Protein AF-A0A9P2S067-F1 (afdb_monomer_lite)

Secondary structure (DSSP, 8-state):
-HHHHHHHHHHH-HHHHHHHHHHH-TTTSPPPGGGHHHHHHHS--S--------

Organism: NCBI:txid1094560

pLDDT: mean 77.39, std 12.04, range [51.09, 93.38]

Sequence (54 aa):
VEKVLILKLQDEVPNILKILTVLTDFGDSELPHSMDSLLRAYAPTLESPIKKVA

Foldseek 3Di:
DQVVVLVVCCVVPVPVSVVCCVPPVRPVDDDPPVCVVVCVVPVPDPDDPPPPPD

Radius of gyration: 16.09 Å; chains: 1; bounding box: 27×20×50 Å

Structure (mmCIF, N/CA/C/O backbone):
data_AF-A0A9P2S067-F1
#
_entry.id   AF-A0A9P2S067-F1
#
loop_
_atom_site.group_PDB
_atom_site.id
_atom_site.type_symbol
_atom_site.label_atom_id
_atom_site.label_alt_id
_atom_site.label_comp_id
_atom_site.label_asym_id
_atom_site.label_entity_id
_atom_site.label_seq_id
_atom_site.pdbx_PDB_ins_code
_atom_site.Cartn_x
_atom_site.Cartn_y
_atom_site.Cartn_z
_atom_site.occupanc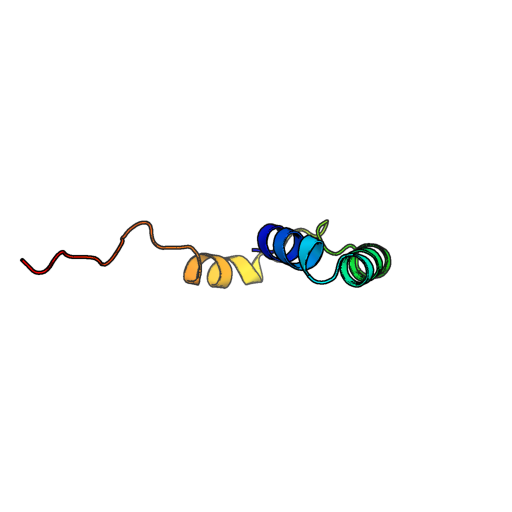y
_atom_site.B_iso_or_equiv
_atom_site.auth_seq_id
_atom_site.auth_comp_id
_atom_site.auth_asym_id
_atom_site.auth_atom_id
_atom_site.pdbx_PDB_model_num
ATOM 1 N N . VAL A 1 1 ? 3.984 3.678 9.320 1.00 69.50 1 VAL A N 1
ATOM 2 C CA . VAL A 1 1 ? 2.903 4.384 8.592 1.00 69.50 1 VAL A CA 1
ATOM 3 C C . VAL A 1 1 ? 2.574 3.669 7.293 1.00 69.50 1 VAL A C 1
ATOM 5 O O . VAL A 1 1 ? 1.450 3.214 7.159 1.00 69.50 1 VAL A O 1
ATOM 8 N N . GLU A 1 2 ? 3.545 3.456 6.404 1.00 72.06 2 GLU A N 1
ATOM 9 C CA . GLU A 1 2 ? 3.337 2.742 5.133 1.00 72.06 2 GLU A CA 1
ATOM 10 C C . GLU A 1 2 ? 2.721 1.344 5.302 1.00 72.06 2 GLU A C 1
ATOM 12 O O . GLU A 1 2 ? 1.679 1.074 4.726 1.00 72.06 2 GLU A O 1
ATOM 17 N N . LYS A 1 3 ? 3.238 0.509 6.214 1.00 76.81 3 LYS A N 1
ATOM 18 C CA . LYS A 1 3 ? 2.629 -0.802 6.532 1.00 76.81 3 LYS A CA 1
ATOM 19 C C . LYS A 1 3 ? 1.161 -0.726 6.973 1.00 76.81 3 LYS A C 1
ATOM 21 O O . LYS A 1 3 ? 0.384 -1.616 6.658 1.00 76.81 3 LYS A O 1
ATOM 26 N N . VAL A 1 4 ? 0.771 0.332 7.688 1.00 80.75 4 VAL A N 1
ATOM 27 C CA . VAL A 1 4 ? -0.628 0.542 8.109 1.00 80.75 4 VAL A CA 1
ATOM 28 C C . VAL A 1 4 ? -1.484 0.961 6.916 1.00 80.75 4 VAL A C 1
ATOM 30 O O . VAL A 1 4 ? -2.625 0.526 6.800 1.00 80.75 4 VAL A O 1
ATOM 33 N N . LEU A 1 5 ? -0.923 1.773 6.018 1.00 82.12 5 LEU A N 1
ATOM 34 C CA . LEU A 1 5 ? -1.577 2.156 4.773 1.00 82.12 5 LEU A CA 1
ATOM 35 C C . LEU A 1 5 ? -1.776 0.936 3.868 1.00 82.12 5 LEU A C 1
ATOM 37 O O . LEU A 1 5 ? -2.874 0.741 3.372 1.00 82.12 5 LEU A O 1
ATOM 41 N N . ILE A 1 6 ? -0.766 0.074 3.731 1.00 84.94 6 ILE A N 1
ATOM 42 C CA . ILE A 1 6 ? -0.862 -1.199 3.006 1.00 84.94 6 ILE A CA 1
ATOM 43 C C . ILE A 1 6 ? -1.969 -2.063 3.601 1.00 84.94 6 ILE A C 1
ATOM 45 O O . ILE A 1 6 ? -2.837 -2.495 2.857 1.00 84.94 6 ILE A O 1
ATOM 49 N N . LEU A 1 7 ? -1.988 -2.264 4.923 1.00 84.38 7 LEU A N 1
ATOM 50 C CA . LEU A 1 7 ? -3.030 -3.055 5.588 1.00 84.38 7 LEU A CA 1
ATOM 51 C C . LEU A 1 7 ? -4.436 -2.501 5.314 1.00 84.38 7 LEU A C 1
ATOM 53 O O . LEU A 1 7 ? -5.331 -3.260 4.970 1.00 84.38 7 LEU A O 1
ATOM 57 N N . LYS A 1 8 ? -4.626 -1.178 5.385 1.00 86.12 8 LYS A N 1
ATOM 58 C CA . LYS A 1 8 ? -5.913 -0.558 5.032 1.00 86.12 8 LYS A CA 1
ATOM 59 C C . LYS A 1 8 ? -6.273 -0.732 3.555 1.00 86.12 8 LYS A C 1
ATOM 61 O O . LYS A 1 8 ? -7.405 -1.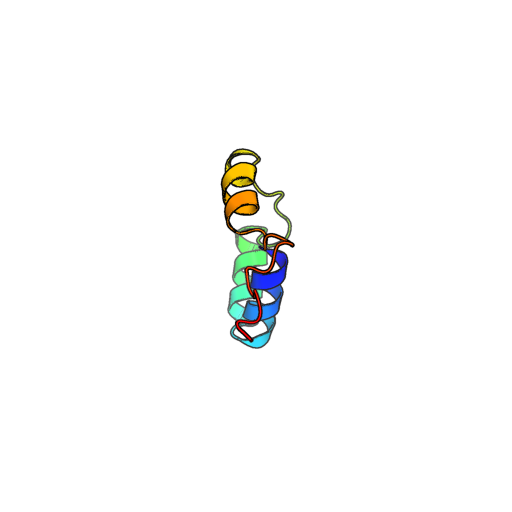067 3.227 1.00 86.12 8 LYS A O 1
ATOM 66 N N . LEU A 1 9 ? -5.316 -0.508 2.658 1.00 88.06 9 LEU A N 1
ATOM 67 C CA . LEU A 1 9 ? -5.532 -0.588 1.213 1.00 88.06 9 LEU A CA 1
ATOM 68 C C . LEU A 1 9 ? -5.732 -2.031 0.728 1.00 88.06 9 LEU A C 1
ATOM 70 O O . LEU A 1 9 ? -6.394 -2.229 -0.288 1.00 88.06 9 LEU A O 1
ATOM 74 N N . GLN A 1 10 ? -5.188 -3.028 1.435 1.00 88.19 10 GLN A N 1
ATOM 75 C CA . GLN A 1 10 ? -5.445 -4.447 1.172 1.00 88.19 10 GLN A CA 1
ATOM 76 C C . GLN A 1 10 ? -6.929 -4.780 1.327 1.00 88.19 10 GLN A C 1
ATOM 78 O O . GLN A 1 10 ? -7.469 -5.495 0.484 1.00 88.19 10 GLN A O 1
ATOM 83 N N . ASP A 1 11 ? -7.581 -4.230 2.352 1.00 89.19 11 ASP A N 1
ATOM 84 C CA . ASP A 1 11 ? -9.000 -4.467 2.615 1.00 89.19 11 ASP A CA 1
ATOM 85 C C . ASP A 1 11 ? -9.905 -3.601 1.725 1.00 89.19 11 ASP A C 1
ATOM 87 O O . ASP A 1 11 ? -10.912 -4.082 1.207 1.00 89.19 11 ASP A O 1
ATOM 91 N N . GLU A 1 12 ? -9.550 -2.328 1.516 1.00 92.38 12 GLU A N 1
ATOM 92 C CA . GLU A 1 12 ? -10.399 -1.374 0.788 1.00 92.38 12 GLU A CA 1
ATOM 93 C C . GLU A 1 12 ? -10.259 -1.479 -0.742 1.00 92.38 12 GLU A C 1
ATOM 95 O O . GLU A 1 12 ? -11.256 -1.429 -1.466 1.00 92.38 12 GLU A O 1
ATOM 100 N N . VAL A 1 13 ? -9.033 -1.607 -1.264 1.00 93.38 13 VAL A N 1
ATOM 101 C CA . VAL A 1 13 ? -8.728 -1.510 -2.707 1.00 93.38 13 VAL A CA 1
ATOM 102 C C . VAL A 1 13 ? -7.590 -2.455 -3.153 1.00 93.38 13 VAL A C 1
ATOM 104 O O . VAL A 1 13 ? -6.593 -2.017 -3.741 1.00 93.38 13 VAL A O 1
ATOM 107 N N . PRO A 1 14 ? -7.729 -3.783 -2.974 1.00 89.56 14 PRO A N 1
ATOM 108 C CA . PRO A 1 14 ? -6.638 -4.749 -3.161 1.00 89.56 14 PRO A CA 1
ATOM 109 C C . PRO A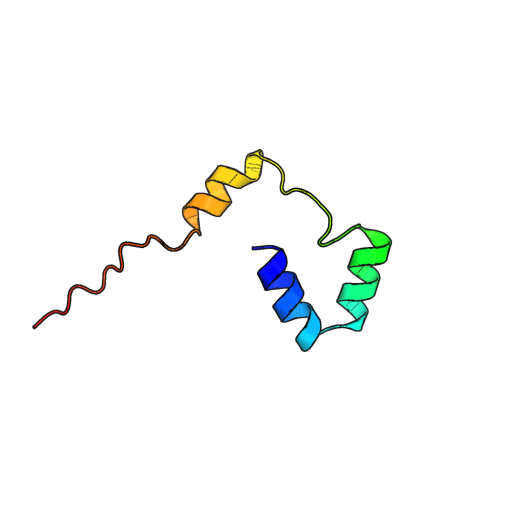 1 14 ? -6.022 -4.754 -4.567 1.00 89.56 14 PRO A C 1
ATOM 111 O O . PRO A 1 14 ? -4.824 -4.983 -4.726 1.00 89.56 14 PRO A O 1
ATOM 114 N N . ASN A 1 15 ? -6.818 -4.502 -5.609 1.00 92.62 15 ASN A N 1
ATOM 115 C CA . ASN A 1 15 ? -6.316 -4.477 -6.986 1.00 92.62 15 ASN A CA 1
ATOM 116 C C . ASN A 1 15 ? -5.482 -3.223 -7.277 1.00 92.62 15 ASN A C 1
ATOM 118 O O . ASN A 1 15 ? -4.480 -3.312 -7.980 1.00 92.62 15 ASN A O 1
ATOM 122 N N . ILE A 1 16 ? -5.867 -2.075 -6.711 1.00 89.50 16 ILE A N 1
ATOM 123 C CA . ILE A 1 16 ? -5.115 -0.822 -6.859 1.00 89.50 16 ILE A CA 1
ATOM 124 C C . ILE A 1 16 ? -3.782 -0.944 -6.127 1.00 89.50 16 ILE A C 1
ATOM 126 O O . ILE A 1 16 ? -2.751 -0.584 -6.684 1.00 89.50 16 ILE A O 1
ATOM 130 N N . LEU A 1 17 ? -3.791 -1.522 -4.923 1.00 89.69 17 LEU A N 1
ATOM 131 C CA . LEU A 1 17 ? -2.569 -1.780 -4.172 1.00 89.69 17 LEU A CA 1
ATOM 132 C C . LEU A 1 17 ? -1.588 -2.661 -4.960 1.00 89.69 17 LEU A C 1
ATOM 134 O O . LEU A 1 17 ? -0.418 -2.316 -5.055 1.00 89.69 17 LEU A O 1
ATOM 138 N N . LYS A 1 18 ? -2.060 -3.744 -5.592 1.00 88.44 18 LYS A N 1
ATOM 139 C CA . LYS A 1 18 ? -1.212 -4.594 -6.450 1.00 88.44 18 LYS A CA 1
ATOM 140 C C . LYS A 1 18 ? -0.597 -3.821 -7.618 1.00 88.44 18 LYS A C 1
ATOM 142 O O . LYS A 1 18 ? 0.576 -4.009 -7.915 1.00 88.44 18 LYS A O 1
ATOM 147 N N . ILE A 1 19 ? -1.380 -2.964 -8.276 1.00 91.75 19 ILE A N 1
ATOM 148 C CA . ILE A 1 19 ? -0.896 -2.129 -9.383 1.00 91.75 19 ILE A CA 1
ATOM 149 C C . ILE A 1 19 ? 0.166 -1.141 -8.883 1.00 91.75 19 ILE A C 1
ATOM 151 O O . ILE A 1 19 ? 1.214 -1.021 -9.508 1.00 91.75 19 ILE A O 1
ATOM 155 N N . LEU A 1 20 ? -0.074 -0.476 -7.750 1.00 87.69 20 LEU A N 1
ATOM 156 C CA . LEU A 1 20 ? 0.884 0.440 -7.125 1.00 87.69 20 LEU A CA 1
ATOM 157 C C . LEU A 1 20 ? 2.195 -0.270 -6.782 1.00 87.69 20 LEU A C 1
ATOM 159 O O . LEU A 1 20 ? 3.255 0.211 -7.162 1.00 87.69 20 LEU A O 1
ATOM 163 N N . THR A 1 21 ? 2.133 -1.438 -6.141 1.00 87.25 21 THR A N 1
ATOM 164 C CA . THR A 1 21 ? 3.334 -2.215 -5.808 1.00 87.25 21 THR A CA 1
ATOM 165 C C . THR A 1 21 ? 4.129 -2.590 -7.058 1.00 87.25 21 THR A C 1
ATOM 167 O O . THR A 1 21 ? 5.332 -2.384 -7.077 1.00 87.25 21 THR A O 1
ATOM 170 N N . VAL A 1 22 ? 3.480 -3.055 -8.132 1.00 90.94 22 VAL A N 1
ATOM 171 C CA . VAL A 1 22 ? 4.179 -3.422 -9.382 1.00 90.94 22 VAL A CA 1
ATOM 172 C C . VAL A 1 22 ? 4.786 -2.212 -10.099 1.00 90.94 22 VAL A C 1
ATOM 174 O O . VAL A 1 22 ? 5.828 -2.341 -10.736 1.00 90.94 22 VAL A O 1
ATOM 177 N N . LEU A 1 23 ? 4.125 -1.053 -10.058 1.00 92.25 23 LEU A N 1
ATOM 178 C CA . LEU A 1 23 ? 4.555 0.125 -10.816 1.00 92.25 23 LEU A CA 1
ATOM 179 C C . LEU A 1 23 ? 5.540 1.020 -10.062 1.00 92.25 23 LEU A C 1
ATOM 181 O O . LEU A 1 23 ? 6.263 1.777 -10.708 1.00 92.25 23 LEU A O 1
ATOM 185 N N . THR A 1 24 ? 5.533 1.000 -8.729 1.00 84.94 24 THR A N 1
ATOM 186 C CA . THR A 1 24 ? 6.275 1.976 -7.918 1.00 84.94 24 THR A CA 1
ATOM 187 C C . THR A 1 24 ? 7.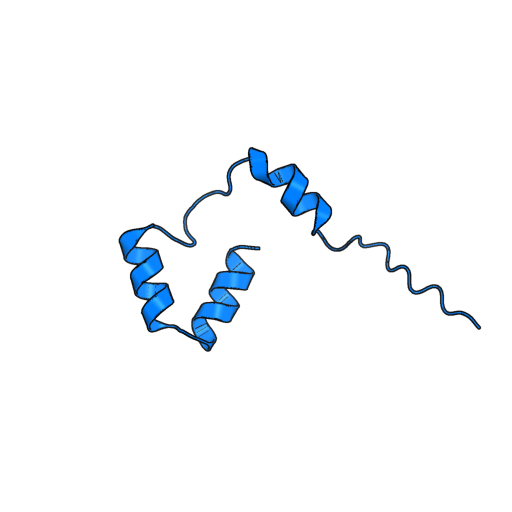054 1.359 -6.759 1.00 84.94 24 THR A C 1
ATOM 189 O O . THR A 1 24 ? 7.498 2.116 -5.900 1.00 84.94 24 THR A O 1
ATOM 192 N N . ASP A 1 25 ? 7.147 0.028 -6.666 1.00 82.56 25 ASP A N 1
ATOM 193 C CA . ASP A 1 25 ? 7.718 -0.693 -5.513 1.00 82.56 25 ASP A CA 1
ATOM 194 C C . ASP A 1 25 ? 7.103 -0.248 -4.168 1.00 82.56 25 ASP A C 1
ATOM 196 O O . ASP A 1 25 ? 7.744 -0.210 -3.114 1.00 82.56 25 ASP A O 1
ATOM 200 N N . PHE A 1 26 ? 5.821 0.139 -4.203 1.00 82.88 26 PHE A N 1
ATOM 201 C CA . PHE A 1 26 ? 5.100 0.612 -3.025 1.00 82.88 26 PHE A CA 1
ATOM 202 C C . PHE A 1 26 ? 5.022 -0.485 -1.959 1.00 82.88 26 PHE A C 1
ATOM 204 O O . PHE A 1 26 ? 4.493 -1.571 -2.219 1.00 82.88 26 PHE A O 1
ATOM 211 N N . GLY A 1 27 ? 5.484 -0.172 -0.747 1.00 78.56 27 GLY A N 1
ATOM 212 C CA . GLY A 1 27 ? 5.584 -1.093 0.381 1.00 78.56 27 GLY A CA 1
ATOM 213 C C . GLY A 1 27 ? 6.936 -1.772 0.569 1.00 78.56 27 GLY A C 1
ATOM 214 O O . GLY A 1 27 ? 7.174 -2.296 1.659 1.00 78.56 27 GLY A O 1
ATOM 215 N N . ASP A 1 28 ? 7.815 -1.698 -0.430 1.00 78.94 28 ASP A N 1
ATOM 216 C CA . ASP A 1 28 ? 9.188 -2.209 -0.365 1.00 78.94 28 ASP A CA 1
ATOM 217 C C . ASP A 1 28 ? 10.229 -1.080 -0.230 1.00 78.94 28 ASP A C 1
ATOM 219 O O . ASP A 1 28 ? 11.407 -1.341 0.022 1.00 78.94 28 ASP A O 1
ATOM 223 N N . SER A 1 29 ? 9.801 0.183 -0.341 1.00 72.94 29 SER A N 1
ATOM 224 C CA . SER A 1 29 ? 10.678 1.347 -0.202 1.00 72.94 29 SER A CA 1
ATOM 225 C C . SER A 1 29 ? 11.012 1.641 1.258 1.00 72.94 29 SER A C 1
ATOM 227 O O . SER A 1 29 ? 10.142 1.744 2.123 1.00 72.94 29 SER A O 1
ATOM 229 N N . GLU A 1 30 ? 12.291 1.893 1.528 1.00 74.12 30 GLU A N 1
ATOM 230 C CA . GLU A 1 30 ? 12.694 2.551 2.765 1.00 74.12 30 GLU A CA 1
ATOM 231 C C . GLU A 1 30 ? 12.201 4.007 2.733 1.00 74.12 30 GLU A C 1
ATOM 233 O O . GLU A 1 30 ? 12.301 4.690 1.708 1.00 74.12 30 GLU A O 1
ATOM 238 N N . LEU A 1 31 ? 11.613 4.483 3.835 1.00 73.38 31 LEU A N 1
ATOM 239 C CA . LEU A 1 31 ? 11.136 5.863 3.908 1.00 73.38 31 LEU A CA 1
ATOM 240 C C . LEU A 1 31 ? 12.340 6.821 3.909 1.00 73.38 31 LEU A C 1
ATOM 242 O O . LEU A 1 31 ? 13.314 6.571 4.625 1.00 73.38 31 LEU A O 1
ATOM 246 N N . PRO A 1 32 ? 12.291 7.939 3.161 1.00 78.44 32 PRO A N 1
ATOM 247 C CA . PRO A 1 32 ? 13.376 8.910 3.170 1.00 78.44 32 PRO A CA 1
ATOM 248 C C . PRO A 1 32 ? 13.631 9.427 4.587 1.00 78.44 32 PRO A C 1
ATOM 250 O O . PRO A 1 32 ? 12.687 9.814 5.273 1.00 78.44 32 PRO A O 1
ATOM 253 N N . HIS A 1 33 ? 14.898 9.538 4.998 1.00 79.62 33 HIS A N 1
ATOM 254 C CA . HIS A 1 33 ? 15.262 10.061 6.328 1.00 79.62 33 HIS A CA 1
ATOM 255 C C . HIS A 1 33 ? 14.746 11.491 6.575 1.00 79.62 33 HIS A C 1
ATOM 257 O O . HIS A 1 33 ? 14.528 11.905 7.711 1.00 79.62 33 HIS A O 1
ATOM 263 N N . SER A 1 34 ? 14.472 12.261 5.513 1.00 80.75 34 SER A N 1
ATOM 264 C CA . SER A 1 34 ? 13.809 13.569 5.622 1.00 80.75 34 SER A CA 1
ATOM 265 C C . SER A 1 34 ? 12.409 13.488 6.245 1.00 80.75 34 SER A C 1
ATOM 267 O O . SER A 1 34 ? 11.915 14.482 6.779 1.00 80.75 34 SER A O 1
ATOM 269 N N . MET A 1 35 ? 11.774 12.315 6.211 1.00 80.25 35 MET A N 1
ATOM 270 C CA . MET A 1 35 ? 10.467 12.067 6.807 1.00 80.25 35 MET A CA 1
ATOM 271 C C . MET A 1 35 ? 10.529 11.712 8.295 1.00 80.25 35 MET A C 1
ATOM 273 O O . MET A 1 35 ? 9.485 11.746 8.943 1.00 80.25 35 MET A O 1
ATOM 277 N N . ASP A 1 36 ? 11.701 11.440 8.874 1.00 80.75 36 ASP A N 1
ATOM 278 C CA . ASP A 1 36 ? 11.828 10.985 10.268 1.00 80.75 36 ASP A CA 1
ATOM 279 C C . ASP A 1 36 ? 11.205 11.967 11.265 1.00 80.75 36 ASP A C 1
ATOM 281 O O . ASP A 1 36 ? 10.461 11.574 12.167 1.00 80.75 36 ASP A O 1
ATOM 285 N N . SER A 1 37 ? 11.436 13.267 11.069 1.00 80.50 37 SER A N 1
ATOM 286 C CA . SER A 1 37 ? 10.850 14.327 11.898 1.00 80.50 37 SER A CA 1
ATOM 287 C C . SER A 1 37 ? 9.322 14.360 11.811 1.00 80.50 37 SER A C 1
ATOM 289 O O . SER A 1 37 ? 8.650 14.572 12.821 1.00 80.50 37 SER A O 1
ATOM 291 N N . LEU A 1 38 ? 8.763 14.113 10.622 1.00 80.06 38 LEU A N 1
ATOM 292 C CA . LEU A 1 38 ? 7.315 14.058 10.412 1.00 80.06 38 LEU A CA 1
ATOM 293 C C . LEU A 1 38 ? 6.730 12.809 11.071 1.00 80.06 38 LEU A C 1
ATOM 295 O O . LEU A 1 38 ? 5.762 12.896 11.820 1.00 80.06 38 LEU A O 1
ATOM 299 N N . LEU A 1 39 ? 7.356 11.651 10.857 1.00 76.69 39 LEU A N 1
ATOM 300 C CA . LEU A 1 39 ? 6.950 10.392 11.474 1.00 76.69 39 LEU A CA 1
ATOM 301 C C . LEU A 1 39 ? 6.994 10.476 13.000 1.00 76.69 39 LEU A C 1
ATOM 303 O O . LEU A 1 39 ? 6.101 9.950 13.654 1.00 76.69 39 LEU A O 1
ATOM 307 N N . ARG A 1 40 ? 7.975 11.184 13.569 1.00 79.62 40 ARG A N 1
ATOM 308 C CA . ARG A 1 40 ? 8.078 11.426 15.013 1.00 79.62 40 ARG A CA 1
ATOM 309 C C . ARG A 1 40 ? 6.975 12.339 15.547 1.00 79.62 40 ARG A C 1
ATOM 311 O O . ARG A 1 40 ? 6.527 12.123 16.666 1.00 79.62 40 ARG A O 1
ATOM 318 N N . ALA A 1 41 ? 6.521 13.321 14.768 1.00 76.81 41 ALA A N 1
ATOM 319 C CA . ALA A 1 41 ? 5.424 14.210 15.157 1.00 76.81 41 ALA A CA 1
ATOM 320 C C . ALA A 1 41 ? 4.060 13.496 15.193 1.00 76.81 41 ALA A C 1
ATOM 322 O O . ALA A 1 41 ? 3.209 13.835 16.010 1.00 76.81 41 ALA A O 1
ATOM 323 N N . TYR A 1 42 ? 3.865 12.498 14.326 1.00 70.44 42 TYR A N 1
ATOM 324 C CA . TYR A 1 42 ? 2.660 11.659 14.296 1.00 70.44 42 TYR A CA 1
ATOM 325 C C . TYR A 1 42 ? 2.815 10.340 15.059 1.00 70.44 42 TYR A C 1
ATOM 327 O O . TYR A 1 42 ? 1.854 9.572 15.155 1.00 70.44 42 TYR A O 1
ATOM 335 N N . ALA A 1 43 ? 4.006 10.051 15.589 1.00 72.62 43 ALA A N 1
ATOM 336 C CA . ALA A 1 43 ? 4.194 8.928 16.484 1.00 72.62 43 ALA A CA 1
ATOM 337 C C . ALA A 1 43 ? 3.320 9.189 17.715 1.00 72.62 43 ALA A C 1
ATOM 339 O O . ALA A 1 43 ? 3.428 10.265 18.308 1.00 72.62 43 ALA A O 1
ATOM 340 N N . PRO A 1 44 ? 2.435 8.253 18.093 1.00 65.06 44 PRO A N 1
ATOM 341 C CA . PRO A 1 44 ? 1.613 8.438 19.270 1.00 65.06 44 PRO A CA 1
ATOM 342 C C . PRO A 1 44 ? 2.556 8.627 20.455 1.00 65.06 44 PRO A C 1
ATOM 344 O O . PRO A 1 44 ? 3.312 7.721 20.811 1.00 65.06 44 PRO A O 1
ATOM 347 N N . THR A 1 45 ? 2.560 9.827 21.032 1.00 62.88 45 THR A N 1
ATOM 348 C CA . THR A 1 45 ? 3.247 10.069 22.292 1.00 62.88 45 THR A CA 1
ATOM 349 C C . THR A 1 45 ? 2.654 9.088 23.292 1.00 62.88 45 THR A C 1
ATOM 351 O O . THR A 1 45 ? 1.455 9.109 23.559 1.00 62.88 45 THR A O 1
ATOM 354 N N . LEU A 1 46 ? 3.492 8.201 23.832 1.00 56.03 46 LEU A N 1
ATOM 355 C CA . LEU A 1 46 ? 3.125 7.286 24.921 1.00 56.03 46 LEU A CA 1
ATOM 356 C C . LEU A 1 46 ? 2.567 8.035 26.146 1.00 56.03 46 LEU A C 1
ATOM 358 O O . LEU A 1 46 ? 1.926 7.439 27.007 1.00 56.03 46 LEU A O 1
ATOM 362 N N . GLU A 1 47 ? 2.756 9.352 26.199 1.00 58.66 47 GLU A N 1
ATOM 363 C CA . GLU A 1 47 ? 2.022 10.252 27.073 1.00 58.66 47 GLU A CA 1
ATOM 364 C C . GLU A 1 47 ? 0.614 10.501 26.522 1.00 58.66 47 GLU A C 1
ATOM 366 O O . GLU A 1 47 ? 0.354 11.416 25.743 1.00 58.66 47 GLU A O 1
ATOM 371 N N . SER A 1 48 ? -0.313 9.654 26.959 1.00 53.47 48 SER A N 1
ATOM 372 C CA . SER A 1 48 ? -1.738 9.962 26.950 1.00 53.47 48 SER A CA 1
ATOM 373 C C . SER A 1 48 ? -1.991 11.236 27.773 1.00 53.47 48 SER A C 1
ATOM 375 O O . SER A 1 48 ? -1.726 11.227 28.978 1.00 53.47 48 SER A O 1
ATOM 377 N N . PRO A 1 49 ? -2.568 12.313 27.208 1.00 55.34 49 PRO A N 1
ATOM 378 C CA . PRO A 1 49 ? -3.049 13.4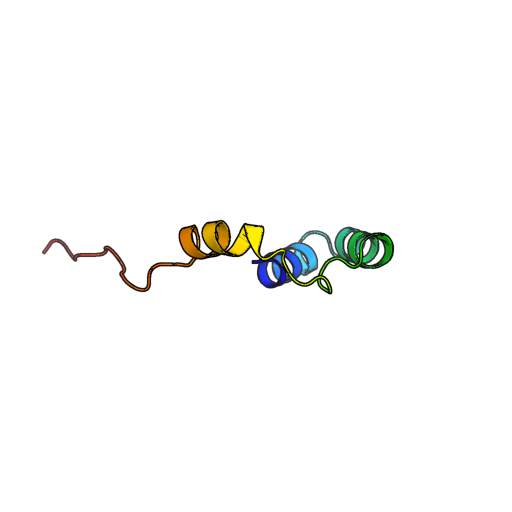39 27.994 1.00 55.34 49 PRO A CA 1
ATOM 379 C C . PRO A 1 49 ? -4.450 13.164 28.562 1.00 55.34 49 PRO A C 1
ATOM 381 O O . PRO A 1 49 ? -5.206 14.097 28.817 1.00 55.34 49 PRO A O 1
ATOM 384 N N . ILE A 1 50 ? -4.828 11.903 28.806 1.00 59.22 50 ILE A N 1
ATOM 385 C CA . ILE A 1 50 ? -6.012 11.605 29.617 1.00 59.22 50 ILE A CA 1
ATOM 386 C C . ILE A 1 50 ? -5.595 11.682 31.089 1.00 59.22 50 ILE A C 1
ATOM 388 O O . ILE A 1 50 ? -5.502 10.679 31.796 1.00 59.22 50 ILE A O 1
ATOM 392 N N . LYS A 1 51 ? -5.374 12.906 31.587 1.00 56.16 51 LYS A N 1
ATOM 393 C CA . LYS A 1 51 ? -5.646 13.153 33.004 1.00 56.16 51 LYS A CA 1
ATOM 394 C C . LYS A 1 51 ? -7.146 12.947 33.170 1.00 56.16 51 LYS A C 1
ATOM 396 O O . LYS A 1 51 ? -7.936 13.765 32.708 1.00 56.16 51 LYS A O 1
ATOM 401 N N . LYS A 1 52 ? -7.532 11.834 33.803 1.00 51.09 52 LYS A N 1
ATOM 402 C CA . LYS A 1 52 ? -8.845 11.708 34.439 1.00 51.09 52 LYS A CA 1
ATOM 403 C C . LYS A 1 52 ? -9.051 12.971 35.275 1.00 51.09 52 LYS A C 1
ATOM 405 O O . LYS A 1 52 ? -8.378 13.148 36.287 1.00 51.09 52 LYS A O 1
ATOM 410 N N . VAL A 1 53 ? -9.936 13.851 34.825 1.00 54.12 53 VAL A N 1
ATOM 411 C CA . VAL A 1 53 ? -10.536 14.850 35.703 1.00 54.12 53 VAL A CA 1
ATOM 412 C C . VAL A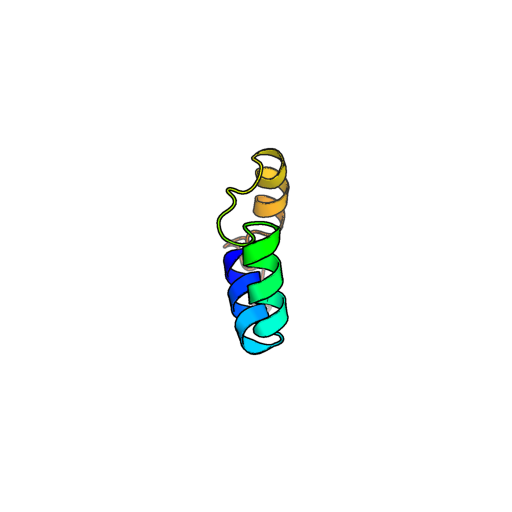 1 53 ? -11.518 14.058 36.562 1.00 54.12 53 VAL A C 1
ATOM 414 O O . VAL A 1 53 ? -12.469 13.481 36.031 1.00 54.12 53 VAL A O 1
ATOM 417 N N . ALA A 1 54 ? -11.173 13.905 37.840 1.00 54.69 54 ALA A N 1
ATOM 418 C CA . ALA A 1 54 ? -12.044 13.379 38.884 1.00 54.69 54 ALA A CA 1
ATOM 419 C C . ALA A 1 54 ? -12.795 14.537 39.545 1.00 54.69 54 ALA A C 1
ATOM 421 O O . ALA A 1 54 ? -12.205 15.642 39.599 1.00 54.69 54 ALA A O 1
#